Protein AF-A0A2T9KDB3-F1 (afdb_monomer)

InterPro domains:
  IPR010985 Ribbon-helix-helix [SSF47598] (4-45)
  IPR022789 Antitoxin ParD [PF03693] (1-79)
  IPR022789 Antitoxin ParD [PTHR36582] (1-81)
  IPR022789 Antitoxin ParD [T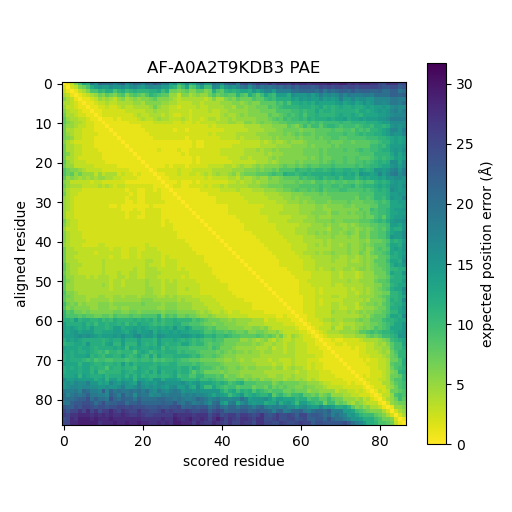IGR02606] (4-72)
  IPR038296 Antitoxin ParD superfamily [G3DSA:6.10.10.120] (10-86)

pLDDT: mean 92.1, std 10.74, range [48.88, 98.62]

Organism: NCBI:txid2172652

Structure (mmCIF, N/CA/C/O backbone):
data_AF-A0A2T9KDB3-F1
#
_entry.id   AF-A0A2T9KDB3-F1
#
loop_
_atom_site.group_PDB
_atom_site.id
_atom_site.type_symbol
_atom_site.label_atom_id
_atom_site.label_alt_id
_atom_site.label_comp_id
_atom_site.label_asym_id
_atom_site.label_entity_id
_atom_site.label_seq_id
_atom_site.pdbx_PDB_ins_code
_atom_site.Cartn_x
_atom_site.Cartn_y
_atom_site.Cartn_z
_atom_site.occupancy
_atom_site.B_iso_or_equiv
_atom_site.auth_seq_id
_atom_site.auth_comp_id
_atom_site.auth_asym_id
_atom_site.auth_atom_id
_atom_site.pdbx_PDB_model_num
ATOM 1 N N . MET A 1 1 ? 5.202 -16.253 18.240 1.00 54.81 1 MET A N 1
ATOM 2 C CA . MET A 1 1 ? 4.372 -15.905 19.416 1.00 54.81 1 MET A CA 1
ATOM 3 C C . MET A 1 1 ? 3.548 -14.681 19.058 1.00 54.81 1 MET A C 1
ATOM 5 O O . MET A 1 1 ? 4.142 -13.683 18.669 1.00 54.81 1 MET A O 1
ATOM 9 N N . SER A 1 2 ? 2.217 -14.752 19.118 1.00 72.94 2 SER A N 1
ATOM 10 C CA . SER A 1 2 ? 1.358 -13.578 18.924 1.00 72.94 2 SER A CA 1
ATOM 11 C C . SER A 1 2 ? 1.552 -12.605 20.089 1.00 72.94 2 SER A C 1
ATOM 13 O O . SER A 1 2 ? 1.408 -13.004 21.244 1.00 72.94 2 SER A O 1
ATOM 15 N N . LYS A 1 3 ? 1.896 -11.345 19.805 1.00 82.56 3 LYS A N 1
ATOM 16 C CA . LYS A 1 3 ? 1.891 -10.280 20.816 1.00 82.56 3 LYS A CA 1
ATOM 17 C C . LYS A 1 3 ? 0.502 -9.642 20.849 1.00 82.56 3 LYS A C 1
ATOM 19 O O . LYS A 1 3 ? -0.013 -9.267 19.800 1.00 82.56 3 LYS A O 1
ATOM 24 N N . ASN A 1 4 ? -0.085 -9.522 22.038 1.00 85.12 4 ASN A N 1
ATOM 25 C CA . ASN A 1 4 ? -1.290 -8.719 22.235 1.00 85.12 4 ASN A CA 1
ATOM 26 C C . ASN A 1 4 ? -0.882 -7.256 22.401 1.00 85.12 4 ASN A C 1
ATOM 28 O O . ASN A 1 4 ? -0.074 -6.935 23.273 1.00 85.12 4 ASN A O 1
ATOM 32 N N . THR A 1 5 ? -1.458 -6.386 21.578 1.00 88.44 5 THR A N 1
ATOM 33 C CA . THR A 1 5 ? -1.163 -4.952 21.562 1.00 88.44 5 THR A CA 1
ATOM 34 C C . THR A 1 5 ? -2.445 -4.188 21.854 1.00 88.44 5 THR A C 1
ATOM 36 O O . THR A 1 5 ? -3.456 -4.411 21.193 1.00 88.44 5 THR A O 1
ATOM 39 N N . SER A 1 6 ? -2.403 -3.297 22.845 1.00 91.50 6 SER A N 1
ATOM 40 C CA . SER A 1 6 ? -3.481 -2.340 23.102 1.00 91.50 6 SER A CA 1
ATOM 41 C C . SER A 1 6 ? -3.220 -1.069 22.301 1.00 91.50 6 SER A C 1
ATOM 43 O O . SER A 1 6 ? -2.092 -0.574 22.296 1.00 91.50 6 SER A O 1
ATOM 45 N N . VAL A 1 7 ? -4.240 -0.557 21.617 1.00 90.50 7 VAL A N 1
ATOM 46 C CA . VAL A 1 7 ? -4.153 0.648 20.785 1.00 90.50 7 VAL A CA 1
ATOM 47 C C . VAL A 1 7 ? -5.330 1.567 21.088 1.00 90.50 7 VAL A C 1
ATOM 49 O O . VAL A 1 7 ? -6.455 1.100 21.255 1.00 90.50 7 VAL A O 1
ATOM 52 N N . SER A 1 8 ? -5.074 2.872 21.151 1.00 94.56 8 SER A N 1
ATOM 53 C CA . SER A 1 8 ? -6.120 3.887 21.294 1.00 94.56 8 SER A CA 1
ATOM 54 C C . SER A 1 8 ? -6.542 4.378 19.917 1.00 94.56 8 SER A C 1
ATOM 56 O O . SER A 1 8 ? -5.696 4.770 19.114 1.00 94.56 8 SER A O 1
ATOM 58 N N . LEU A 1 9 ? -7.846 4.376 19.652 1.00 94.44 9 LEU A N 1
ATOM 59 C CA . LEU A 1 9 ? -8.418 4.824 18.387 1.00 94.44 9 LEU A CA 1
ATOM 60 C C . LEU A 1 9 ? -9.245 6.088 18.605 1.00 94.44 9 LEU A C 1
ATOM 62 O O . LEU A 1 9 ? -9.892 6.256 19.636 1.00 94.44 9 LEU A O 1
ATOM 66 N N . GLY A 1 10 ? -9.211 6.988 17.624 1.00 96.62 10 GLY A N 1
ATOM 67 C CA . GLY A 1 10 ? -10.094 8.150 17.616 1.00 96.62 10 GLY A CA 1
ATOM 68 C C . GLY A 1 10 ? -11.556 7.750 17.360 1.00 96.62 10 GLY A C 1
ATOM 69 O O . GLY A 1 10 ? -11.798 6.681 16.788 1.00 96.62 10 GLY A O 1
ATOM 70 N N . PRO A 1 11 ? -12.528 8.623 17.695 1.00 96.94 11 PRO A N 1
ATOM 71 C CA . PRO A 1 11 ? -13.960 8.328 17.565 1.00 96.94 11 PRO A CA 1
ATOM 72 C C . PRO A 1 11 ? -14.373 7.850 16.167 1.00 96.94 11 PRO A C 1
ATOM 74 O O . PRO A 1 11 ? -15.135 6.901 16.033 1.00 96.94 11 PRO A O 1
ATOM 77 N N . HIS A 1 12 ? -13.787 8.430 15.116 1.00 97.56 12 HIS A N 1
ATOM 78 C CA . HIS A 1 12 ? -14.054 8.034 13.733 1.00 97.56 12 HIS A CA 1
ATOM 79 C C . HIS A 1 12 ? -13.770 6.545 13.461 1.00 97.56 12 HIS A C 1
ATOM 81 O O . HIS A 1 12 ? -14.579 5.846 12.854 1.00 97.56 12 HIS A O 1
ATOM 87 N N . PHE A 1 13 ? -12.618 6.042 13.916 1.00 96.75 13 PHE A N 1
ATOM 88 C CA . PHE A 1 13 ? -12.240 4.647 13.683 1.00 96.75 13 PHE A CA 1
ATOM 89 C C . PHE A 1 13 ? -12.995 3.684 14.594 1.00 96.75 13 PHE A C 1
ATOM 91 O O . PHE A 1 13 ? -13.256 2.555 14.186 1.00 96.75 13 PHE A O 1
ATOM 98 N N . GLN A 1 14 ? -13.378 4.134 15.790 1.00 96.44 14 GLN A N 1
ATOM 99 C CA . GLN A 1 14 ? -14.276 3.395 16.669 1.00 96.44 14 GLN A CA 1
ATOM 100 C C . GLN A 1 14 ? -15.612 3.120 15.956 1.00 96.44 14 GLN A C 1
ATOM 102 O O . GLN A 1 14 ? -15.971 1.959 15.768 1.00 96.44 14 GLN A O 1
ATOM 107 N N . GLU A 1 15 ? -16.285 4.168 15.471 1.00 97.69 15 GLU A N 1
ATOM 108 C CA . GLU A 1 15 ? -17.565 4.059 14.754 1.00 97.69 15 GLU A CA 1
ATOM 109 C C . GLU A 1 15 ? -17.445 3.197 13.492 1.00 97.69 15 GLU A C 1
ATOM 111 O O . GLU A 1 15 ? -18.293 2.343 13.221 1.00 97.69 15 GLU A O 1
ATOM 116 N N . PHE A 1 16 ? -16.362 3.373 12.729 1.00 97.94 16 PHE A N 1
ATOM 117 C CA . PHE A 1 16 ? -16.095 2.557 11.550 1.00 97.94 16 PHE A CA 1
ATOM 118 C C . PHE A 1 16 ? -15.987 1.066 11.898 1.00 97.94 16 PHE A C 1
ATOM 120 O O . PHE A 1 16 ? -16.645 0.242 11.260 1.00 97.94 16 PHE A O 1
ATOM 127 N N . ILE A 1 17 ? -15.181 0.710 12.904 1.00 97.44 17 ILE A N 1
ATOM 128 C CA . ILE A 1 17 ? -14.978 -0.682 13.322 1.00 97.44 17 ILE A CA 1
ATOM 129 C C . ILE A 1 17 ? -16.284 -1.286 13.842 1.00 97.44 17 ILE A C 1
ATOM 131 O O . ILE A 1 17 ? -16.630 -2.405 13.459 1.00 97.44 17 ILE A O 1
ATOM 135 N N . GLU A 1 18 ? -17.027 -0.551 14.668 1.00 97.06 18 GLU A N 1
ATOM 136 C CA . GLU A 1 18 ? -18.322 -0.993 15.188 1.00 97.06 18 GLU A CA 1
ATOM 137 C C . GLU A 1 18 ? -19.309 -1.267 14.050 1.00 97.06 18 GLU A C 1
ATOM 139 O O . GLU A 1 18 ? -19.936 -2.326 14.027 1.00 97.06 18 GLU A O 1
ATOM 144 N N . ALA A 1 19 ? -19.374 -0.391 13.043 1.00 98.00 19 ALA A N 1
ATOM 145 C CA . ALA A 1 19 ? -20.205 -0.604 11.863 1.00 98.00 19 ALA A CA 1
ATOM 146 C C . ALA A 1 19 ? -19.768 -1.834 11.047 1.00 98.00 19 ALA A C 1
ATOM 148 O O . ALA A 1 19 ? -20.618 -2.597 10.585 1.00 98.00 19 ALA A O 1
ATOM 149 N N . GLN A 1 20 ? -18.460 -2.060 10.875 1.00 98.06 20 GLN A N 1
ATOM 150 C CA . GLN A 1 20 ? -17.936 -3.238 10.173 1.00 98.06 20 GLN A CA 1
ATOM 151 C C . GLN A 1 20 ? -18.339 -4.551 10.862 1.00 98.06 20 GLN A C 1
ATOM 153 O O . GLN A 1 20 ? -18.735 -5.507 10.189 1.00 98.06 20 GLN A O 1
ATOM 158 N N . VAL A 1 21 ? -18.258 -4.589 12.193 1.00 97.81 21 VAL A N 1
ATOM 159 C CA . VAL A 1 21 ? -18.624 -5.763 12.996 1.00 97.81 21 VAL A CA 1
ATOM 160 C C . VAL A 1 21 ? -20.142 -5.946 13.038 1.00 97.81 21 VAL A C 1
ATOM 162 O O . VAL A 1 21 ? -20.626 -7.050 12.804 1.00 97.81 21 VAL A O 1
ATOM 165 N N . ALA A 1 22 ? -20.913 -4.875 13.252 1.00 97.56 22 ALA A N 1
ATOM 166 C CA . ALA A 1 22 ? -22.378 -4.927 13.296 1.00 97.56 22 ALA A CA 1
ATOM 167 C C . ALA A 1 22 ? -22.998 -5.407 11.973 1.00 97.56 22 ALA A C 1
ATOM 169 O O . ALA A 1 22 ? -24.028 -6.076 11.972 1.00 97.56 22 ALA A O 1
ATOM 170 N N . GLN A 1 23 ? -22.352 -5.112 10.843 1.00 97.38 23 GLN A N 1
ATOM 171 C CA . GLN A 1 23 ? -22.755 -5.602 9.521 1.00 97.38 23 GLN A CA 1
ATOM 172 C C . GLN A 1 23 ? -22.367 -7.068 9.266 1.00 97.38 23 GLN A C 1
ATOM 174 O O . GLN A 1 23 ? -22.645 -7.594 8.192 1.00 97.38 23 GLN A O 1
ATOM 179 N N . GLY A 1 24 ? -21.692 -7.726 10.213 1.00 95.75 24 GLY A N 1
ATOM 180 C CA . GLY A 1 24 ? -21.260 -9.118 10.094 1.00 95.75 24 GLY A CA 1
ATOM 181 C C . GLY A 1 24 ? -20.089 -9.339 9.135 1.00 95.75 24 GLY A C 1
ATOM 182 O O . GLY A 1 24 ? -19.764 -10.485 8.837 1.00 95.75 24 GLY A O 1
ATOM 183 N N . ARG A 1 25 ? -19.431 -8.272 8.653 1.00 94.25 25 ARG A N 1
ATOM 18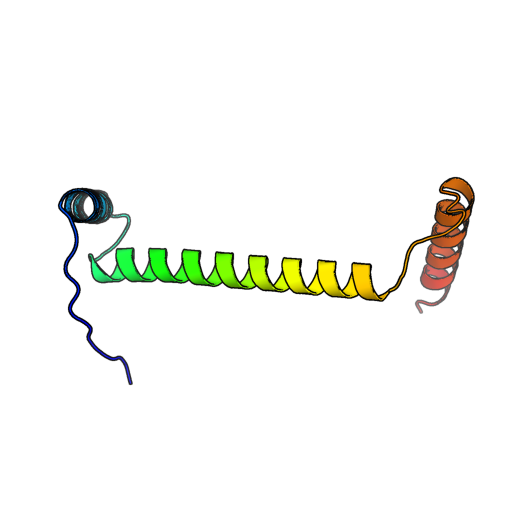4 C CA . ARG A 1 25 ? -18.261 -8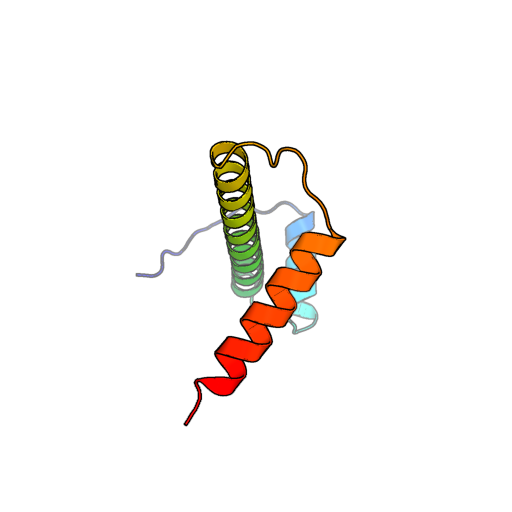.398 7.763 1.00 94.25 25 ARG A CA 1
ATOM 185 C C . ARG A 1 25 ? -17.036 -8.954 8.487 1.00 94.25 25 ARG A C 1
ATOM 187 O O . ARG A 1 25 ? -16.197 -9.592 7.860 1.00 94.25 25 ARG A O 1
ATOM 194 N N . TYR A 1 26 ? -16.943 -8.721 9.795 1.00 97.62 26 TYR A N 1
ATOM 195 C CA . TYR A 1 26 ? -15.844 -9.172 10.644 1.00 97.62 26 TYR A CA 1
ATOM 196 C C . TYR A 1 26 ? -16.371 -9.633 12.005 1.00 97.62 26 TYR A C 1
ATOM 198 O O . TYR A 1 26 ? -17.362 -9.102 12.498 1.00 97.62 26 TYR A O 1
ATOM 206 N N . GLY A 1 27 ? -15.691 -10.603 12.625 1.00 96.25 27 GLY A N 1
ATOM 207 C CA . GLY A 1 27 ? -16.093 -11.169 13.918 1.00 96.25 27 GLY A CA 1
ATOM 208 C C . GLY A 1 27 ? -15.666 -10.342 15.134 1.00 96.25 27 GLY A C 1
ATOM 209 O O . GLY A 1 27 ? -16.204 -10.526 16.223 1.00 96.25 27 GLY A O 1
ATOM 210 N N . SER A 1 28 ? -14.697 -9.437 14.976 1.00 96.44 28 SER A N 1
ATOM 211 C CA . SER A 1 28 ? -14.176 -8.612 16.066 1.00 96.44 28 SER A CA 1
ATOM 212 C C . SER A 1 28 ? -13.462 -7.360 15.557 1.00 96.44 28 SER A C 1
ATOM 214 O O . SER A 1 28 ? -13.028 -7.297 14.406 1.00 96.44 28 SER A O 1
ATOM 216 N N . ALA A 1 29 ? -13.244 -6.388 16.448 1.00 95.00 29 ALA A N 1
ATOM 217 C CA . ALA A 1 29 ? -12.404 -5.223 16.164 1.00 95.00 29 ALA A CA 1
ATOM 218 C C . ALA A 1 29 ? -10.984 -5.620 15.724 1.00 95.00 29 ALA A C 1
ATOM 220 O O . ALA A 1 29 ? -10.433 -5.058 14.779 1.00 95.00 29 ALA A O 1
ATOM 221 N N . SER A 1 30 ? -10.415 -6.646 16.363 1.00 95.25 30 SER A N 1
ATOM 222 C CA . SER A 1 30 ? -9.095 -7.177 16.019 1.00 95.25 30 SER A CA 1
ATOM 223 C C . SER A 1 30 ? -9.039 -7.743 14.598 1.00 95.25 30 SER A C 1
ATOM 225 O O . SER A 1 30 ? -7.992 -7.657 13.959 1.00 95.25 30 SER A O 1
ATOM 227 N N . ASP A 1 31 ? -10.138 -8.305 14.082 1.00 95.81 31 ASP A N 1
ATOM 228 C CA . ASP A 1 31 ? -10.208 -8.770 12.692 1.00 95.81 31 ASP A CA 1
ATOM 229 C C . ASP A 1 31 ? -10.196 -7.606 11.705 1.00 95.81 31 ASP A C 1
ATOM 231 O O . ASP A 1 31 ? -9.458 -7.659 10.721 1.00 95.81 31 ASP A O 1
ATOM 235 N N . VAL A 1 32 ? -10.941 -6.534 11.999 1.00 97.12 32 VAL A N 1
ATOM 236 C CA . VAL A 1 32 ? -10.955 -5.315 11.175 1.00 97.12 32 VAL A CA 1
ATOM 237 C C . VAL A 1 32 ? -9.561 -4.689 11.123 1.00 97.12 32 VAL A C 1
ATOM 239 O O . VAL A 1 32 ? -9.056 -4.387 10.044 1.00 97.12 32 VAL A O 1
ATOM 242 N N . ILE A 1 33 ? -8.901 -4.554 12.278 1.00 95.69 33 ILE A N 1
ATOM 243 C CA . ILE A 1 33 ? -7.546 -3.993 12.364 1.00 95.69 33 ILE A CA 1
ATOM 244 C C . ILE A 1 33 ? -6.556 -4.852 11.571 1.00 95.69 33 ILE A C 1
ATOM 246 O O . ILE A 1 33 ? -5.770 -4.319 10.791 1.00 95.69 33 ILE A O 1
ATOM 250 N N . ARG A 1 34 ? -6.607 -6.185 11.710 1.00 95.50 34 ARG A N 1
ATOM 251 C CA . ARG A 1 34 ? -5.746 -7.093 10.932 1.00 95.50 34 ARG A CA 1
ATOM 252 C C . ARG A 1 34 ? -5.990 -6.987 9.430 1.00 95.50 34 ARG A C 1
ATOM 254 O O . ARG A 1 34 ? -5.030 -7.039 8.668 1.00 95.50 34 ARG A O 1
ATOM 261 N N . ALA A 1 35 ? -7.244 -6.855 9.002 1.00 97.38 35 ALA A N 1
ATOM 262 C CA . ALA A 1 35 ? -7.569 -6.661 7.594 1.00 97.38 35 ALA A CA 1
ATOM 263 C C . ALA A 1 35 ? -6.985 -5.344 7.065 1.00 97.38 35 ALA A C 1
ATOM 265 O O . ALA A 1 35 ? -6.337 -5.350 6.021 1.00 97.38 35 ALA A O 1
ATOM 266 N N . GLY A 1 36 ? -7.121 -4.252 7.825 1.00 96.88 36 GLY A N 1
ATOM 267 C CA . GLY A 1 36 ? -6.508 -2.966 7.490 1.00 96.88 36 GLY A CA 1
ATOM 268 C C . GLY A 1 36 ? -4.981 -3.040 7.396 1.00 96.88 36 GLY A C 1
ATOM 269 O O . GLY A 1 36 ? -4.404 -2.564 6.424 1.00 96.88 36 GLY A O 1
ATOM 270 N N . LEU A 1 37 ? -4.325 -3.705 8.353 1.00 96.81 37 LEU A N 1
ATOM 271 C CA . LEU A 1 37 ? -2.870 -3.897 8.329 1.00 96.81 37 LEU A CA 1
ATOM 272 C C . LEU A 1 37 ? -2.405 -4.729 7.130 1.00 96.81 37 LEU A C 1
ATOM 274 O O . LEU A 1 37 ? -1.387 -4.400 6.535 1.00 96.81 37 LEU A O 1
ATOM 278 N N . ARG A 1 38 ? -3.158 -5.764 6.739 1.00 97.69 38 ARG A N 1
ATOM 279 C CA . ARG A 1 38 ? -2.840 -6.562 5.547 1.00 97.69 38 ARG A CA 1
ATOM 280 C C . ARG A 1 38 ? -2.939 -5.734 4.267 1.00 97.69 38 ARG A C 1
ATOM 282 O O . ARG A 1 38 ? -2.083 -5.852 3.401 1.00 97.69 38 ARG A O 1
ATOM 289 N N . MET A 1 39 ? -3.967 -4.893 4.150 1.00 98.00 39 MET A N 1
ATOM 290 C CA . MET A 1 39 ? -4.102 -3.990 3.003 1.00 98.00 39 MET A CA 1
ATOM 291 C C . MET A 1 39 ? -2.956 -2.976 2.942 1.00 98.00 39 MET A C 1
ATOM 293 O O . MET A 1 39 ? -2.452 -2.694 1.858 1.00 98.00 39 MET A O 1
ATOM 297 N N . LEU A 1 40 ? -2.534 -2.449 4.096 1.00 98.25 40 LEU A N 1
ATOM 298 C CA . LEU A 1 40 ? -1.384 -1.552 4.179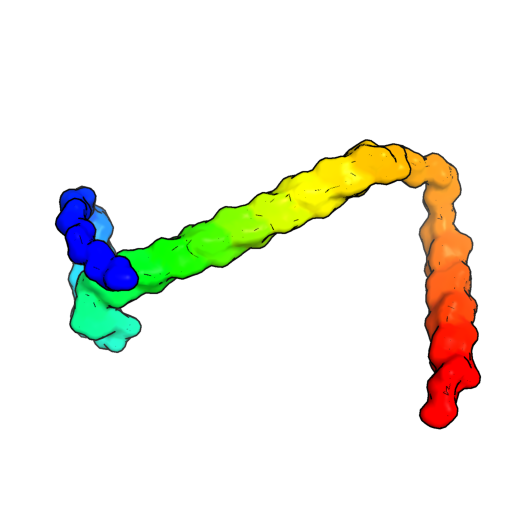 1.00 98.25 40 LEU A CA 1
ATOM 299 C C . LEU A 1 40 ? -0.093 -2.263 3.753 1.00 98.25 40 LEU A C 1
ATOM 301 O O . LEU A 1 40 ? 0.629 -1.744 2.914 1.00 98.25 40 LEU A O 1
ATOM 305 N N . GLU A 1 41 ? 0.165 -3.465 4.270 1.00 98.25 41 GLU A N 1
ATOM 306 C CA . GLU A 1 41 ? 1.333 -4.277 3.898 1.00 98.25 41 GLU A CA 1
ATOM 307 C C . GLU A 1 41 ? 1.380 -4.567 2.391 1.00 98.25 41 GLU A C 1
ATOM 309 O O . GLU A 1 41 ? 2.423 -4.403 1.757 1.00 98.25 41 GLU A O 1
ATOM 314 N N . GLU A 1 42 ? 0.249 -4.952 1.794 1.00 98.38 42 GLU A N 1
ATOM 315 C CA . GLU A 1 42 ? 0.153 -5.183 0.351 1.00 98.38 42 GLU A CA 1
ATOM 316 C C . GLU A 1 42 ? 0.438 -3.905 -0.450 1.00 98.38 42 GLU A C 1
ATOM 318 O O . GLU A 1 42 ? 1.132 -3.953 -1.468 1.00 98.38 42 GLU A O 1
ATOM 323 N N . HIS A 1 43 ? -0.089 -2.764 0.001 1.00 98.38 43 HIS A N 1
ATOM 324 C CA . HIS A 1 43 ? 0.146 -1.480 -0.647 1.00 98.38 43 HIS A CA 1
ATOM 325 C C . HIS A 1 43 ? 1.624 -1.084 -0.599 1.00 98.38 43 HIS A C 1
ATOM 327 O O . HIS A 1 43 ? 2.198 -0.809 -1.650 1.00 98.38 43 HIS A O 1
ATOM 333 N N . GLU A 1 44 ? 2.244 -1.123 0.582 1.00 98.50 44 GLU A N 1
ATOM 334 C CA . GLU A 1 44 ? 3.663 -0.792 0.761 1.00 98.50 44 GLU A CA 1
ATOM 335 C C . GLU A 1 44 ? 4.558 -1.728 -0.062 1.00 98.50 44 GLU A C 1
ATOM 337 O O . GLU A 1 44 ? 5.439 -1.268 -0.783 1.00 98.50 44 GLU A O 1
ATOM 342 N N . THR A 1 45 ? 4.262 -3.033 -0.075 1.00 98.38 45 THR A N 1
ATOM 343 C CA . THR A 1 45 ? 5.016 -4.017 -0.872 1.00 98.38 45 THR A CA 1
ATOM 344 C C . THR A 1 45 ? 4.984 -3.690 -2.367 1.00 98.38 45 THR A C 1
ATOM 346 O O . THR A 1 45 ? 6.013 -3.724 -3.042 1.00 98.38 45 THR A O 1
ATOM 349 N N . LYS A 1 46 ? 3.803 -3.361 -2.909 1.00 98.25 46 LYS A N 1
ATOM 350 C CA . LYS A 1 46 ? 3.662 -2.980 -4.325 1.00 98.25 46 LYS A CA 1
ATOM 351 C C . LYS A 1 46 ? 4.376 -1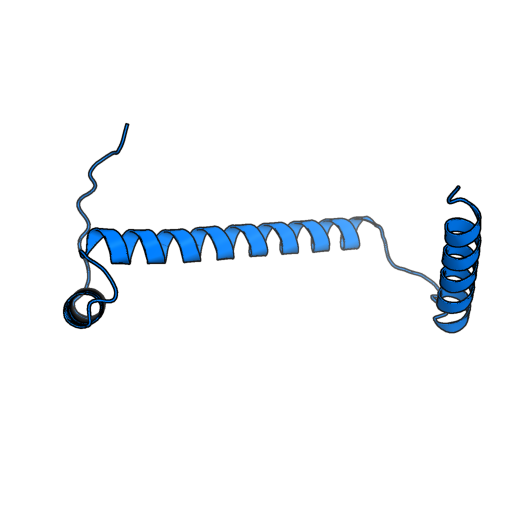.672 -4.628 1.00 98.25 46 LYS A C 1
ATOM 353 O O . LYS A 1 46 ? 4.948 -1.519 -5.705 1.00 98.25 46 LYS A O 1
ATOM 358 N N . LEU A 1 47 ? 4.314 -0.731 -3.696 1.00 98.62 47 LEU A N 1
ATOM 359 C CA . LEU A 1 47 ? 4.897 0.584 -3.861 1.00 98.62 47 LEU A CA 1
ATOM 360 C C . LEU A 1 47 ? 6.430 0.502 -3.861 1.00 98.62 47 LEU A C 1
ATOM 362 O O . LEU A 1 47 ? 7.0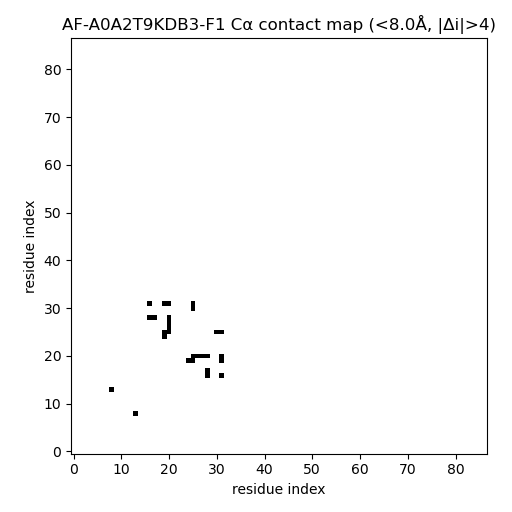71 1.098 -4.726 1.00 98.62 47 LEU A O 1
ATOM 366 N N . ASP A 1 48 ? 7.015 -0.306 -2.982 1.00 98.56 48 ASP A N 1
ATOM 367 C CA . ASP A 1 48 ? 8.454 -0.567 -2.978 1.00 98.56 48 ASP A CA 1
ATOM 368 C C . ASP A 1 48 ? 8.907 -1.332 -4.226 1.00 98.56 48 ASP A C 1
ATOM 370 O O . ASP A 1 48 ? 9.924 -0.982 -4.824 1.00 98.56 48 ASP A O 1
ATOM 374 N N . ALA A 1 49 ? 8.127 -2.314 -4.693 1.00 98.50 49 ALA A N 1
ATOM 375 C CA . ALA A 1 49 ? 8.408 -2.993 -5.957 1.00 98.50 49 ALA A CA 1
ATOM 376 C C . ALA A 1 49 ? 8.418 -2.016 -7.147 1.00 98.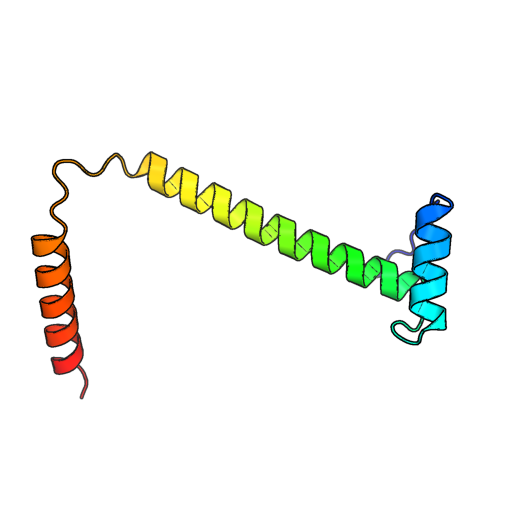50 49 ALA A C 1
ATOM 378 O O . ALA A 1 49 ? 9.316 -2.077 -7.985 1.00 98.50 49 ALA A O 1
ATOM 379 N N . LEU A 1 50 ? 7.464 -1.080 -7.195 1.00 98.56 50 LEU A N 1
ATOM 380 C CA . LEU A 1 50 ? 7.405 -0.050 -8.232 1.00 98.56 50 LEU A CA 1
ATOM 381 C C . LEU A 1 50 ? 8.609 0.897 -8.167 1.00 98.56 50 LEU A C 1
ATOM 383 O O . LEU A 1 50 ? 9.212 1.182 -9.197 1.00 98.56 50 LEU A O 1
ATOM 387 N N . ARG A 1 51 ? 8.983 1.364 -6.969 1.00 98.56 51 ARG A N 1
ATOM 388 C CA . ARG A 1 51 ? 10.171 2.213 -6.778 1.00 98.56 51 ARG A CA 1
ATOM 389 C C . ARG A 1 51 ? 11.439 1.517 -7.263 1.00 98.56 51 ARG A C 1
ATOM 391 O O . ARG A 1 51 ? 12.244 2.143 -7.942 1.00 98.56 51 ARG A O 1
ATOM 398 N N . ASN A 1 52 ? 11.592 0.232 -6.95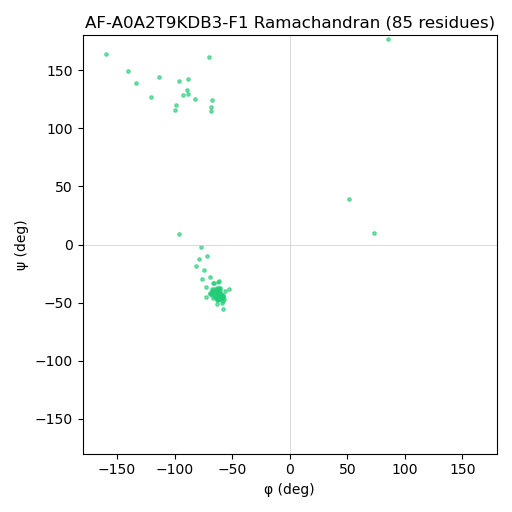0 1.00 98.50 52 ASN A N 1
ATOM 399 C CA . ASN A 1 52 ? 12.745 -0.548 -7.390 1.00 98.50 52 ASN A CA 1
ATOM 400 C C . ASN A 1 52 ? 12.771 -0.713 -8.914 1.00 98.50 52 ASN A C 1
ATOM 402 O O . ASN A 1 52 ? 13.821 -0.512 -9.513 1.00 98.50 52 ASN A O 1
ATOM 406 N N . ALA A 1 53 ? 11.628 -1.004 -9.543 1.00 98.44 53 ALA A N 1
ATOM 407 C CA . ALA A 1 53 ? 11.537 -1.119 -10.999 1.00 98.44 53 ALA A CA 1
ATOM 408 C C . ALA A 1 53 ? 11.857 0.207 -11.714 1.00 98.44 53 ALA A C 1
ATOM 410 O O . ALA A 1 53 ? 12.510 0.212 -12.754 1.00 98.44 53 ALA A O 1
ATOM 411 N N . LEU A 1 54 ? 11.434 1.342 -11.144 1.00 98.19 54 LEU A N 1
ATOM 412 C CA . LEU A 1 54 ? 11.790 2.665 -11.662 1.00 98.19 54 LEU A CA 1
ATOM 413 C C . LEU A 1 54 ? 13.289 2.940 -11.520 1.00 98.19 54 LEU A C 1
ATOM 415 O O . LEU A 1 54 ? 13.915 3.352 -12.490 1.00 98.19 54 LEU A O 1
ATOM 419 N N . ALA A 1 55 ? 13.873 2.660 -10.353 1.00 98.25 55 ALA A N 1
ATOM 420 C CA . ALA A 1 55 ? 15.306 2.835 -10.127 1.00 98.25 55 ALA A CA 1
ATOM 421 C C . ALA A 1 55 ? 16.156 1.946 -11.055 1.00 98.25 55 ALA A C 1
ATOM 423 O O . ALA A 1 55 ? 17.197 2.381 -11.540 1.00 98.25 55 ALA A O 1
ATOM 424 N N . GLU A 1 56 ? 15.709 0.716 -11.327 1.00 98.19 56 GLU A N 1
ATOM 425 C CA . GLU A 1 56 ? 16.333 -0.177 -12.309 1.00 98.19 56 GLU A CA 1
ATOM 426 C C . GLU A 1 56 ? 16.273 0.418 -13.722 1.00 98.19 56 GLU A C 1
ATOM 428 O O . GLU A 1 56 ? 17.296 0.472 -14.404 1.00 98.19 56 GLU A O 1
ATOM 433 N N . GLY A 1 57 ? 15.108 0.927 -14.136 1.00 96.62 57 GLY A N 1
ATOM 434 C CA . GLY A 1 57 ? 14.948 1.599 -15.426 1.00 96.62 57 GLY A CA 1
ATOM 435 C C . GLY A 1 57 ? 15.836 2.839 -15.554 1.00 96.62 57 GLY A C 1
ATOM 436 O O . GLY A 1 57 ? 16.555 2.977 -16.538 1.00 96.62 57 GLY A O 1
ATOM 437 N N . GLU A 1 58 ? 15.871 3.702 -14.538 1.00 96.94 58 GLU A N 1
ATOM 438 C CA . GLU A 1 58 ? 16.749 4.881 -14.502 1.00 96.94 58 GLU A CA 1
ATOM 439 C C . GLU A 1 58 ? 18.238 4.499 -14.582 1.00 96.94 58 GLU A C 1
ATOM 441 O O . GLU A 1 58 ? 19.017 5.163 -15.267 1.00 96.94 58 GLU A O 1
ATOM 446 N N . ALA A 1 59 ? 18.638 3.409 -13.920 1.00 97.62 59 ALA A N 1
ATOM 447 C CA . ALA A 1 59 ? 20.009 2.904 -13.952 1.00 97.62 59 ALA A CA 1
ATOM 448 C C . ALA A 1 59 ? 20.378 2.206 -15.274 1.00 97.62 59 ALA A C 1
ATOM 450 O O . ALA A 1 59 ? 21.565 2.112 -15.591 1.00 97.62 59 ALA A O 1
ATOM 451 N N . SER A 1 60 ? 19.393 1.733 -16.047 1.00 96.69 60 SER A N 1
ATOM 452 C CA . SER A 1 60 ? 19.608 1.082 -17.350 1.00 96.69 60 SER A CA 1
ATOM 453 C C . SER A 1 60 ? 20.033 2.047 -18.463 1.00 96.69 60 SER A C 1
ATOM 455 O O . SER A 1 60 ? 20.490 1.608 -19.518 1.00 96.69 60 SER A O 1
ATOM 457 N N . GLY A 1 61 ? 19.959 3.355 -18.201 1.00 94.56 61 GLY A N 1
ATOM 458 C CA . GLY A 1 61 ? 20.202 4.401 -19.187 1.00 94.56 61 GLY A CA 1
ATOM 459 C C . GLY A 1 61 ? 18.953 4.726 -20.004 1.00 94.56 61 GLY A C 1
ATOM 460 O O . GLY A 1 61 ? 17.887 4.139 -19.827 1.00 94.56 61 GLY A O 1
ATOM 461 N N . PHE A 1 62 ? 19.072 5.716 -20.886 1.00 93.62 62 PHE A N 1
ATOM 462 C CA . PHE A 1 62 ? 17.978 6.104 -21.770 1.00 93.62 62 PHE A CA 1
ATOM 463 C C . PHE A 1 62 ? 18.020 5.286 -23.057 1.00 93.62 62 PHE A C 1
ATOM 465 O O . PHE A 1 62 ? 19.093 5.027 -23.598 1.00 93.62 62 PHE A O 1
ATOM 472 N N . ALA A 1 63 ? 16.844 4.925 -23.567 1.00 91.31 63 ALA A N 1
ATOM 473 C CA . ALA A 1 63 ? 16.732 4.447 -24.934 1.00 91.31 63 ALA A CA 1
ATOM 474 C C . ALA A 1 63 ? 17.020 5.618 -25.884 1.00 91.31 63 ALA A C 1
ATOM 476 O O . ALA A 1 63 ? 16.319 6.633 -25.861 1.00 91.31 63 ALA A O 1
ATOM 477 N N . GLU A 1 64 ? 18.065 5.477 -26.690 1.00 92.19 64 GLU A N 1
ATOM 478 C CA . GLU A 1 64 ? 18.387 6.395 -27.779 1.00 92.19 64 GLU A CA 1
ATOM 479 C C . GLU A 1 64 ? 17.810 5.829 -29.082 1.00 92.19 64 GLU A C 1
ATOM 481 O O . GLU A 1 64 ? 17.828 4.617 -29.285 1.00 92.19 64 GLU A O 1
ATOM 486 N N . ASP A 1 65 ? 17.263 6.702 -29.934 1.00 92.56 65 ASP A N 1
ATOM 487 C CA . ASP A 1 65 ? 16.783 6.367 -31.286 1.00 92.56 65 ASP A CA 1
ATOM 488 C C . ASP A 1 65 ? 15.807 5.172 -31.371 1.00 92.56 65 ASP A C 1
ATOM 490 O O . ASP A 1 65 ? 15.855 4.372 -32.301 1.00 92.56 65 ASP A O 1
ATOM 494 N N . PHE A 1 66 ? 14.895 5.051 -30.400 1.00 92.38 66 PHE A N 1
ATOM 495 C CA . PHE A 1 66 ? 13.936 3.944 -30.350 1.00 92.38 66 PHE A CA 1
ATOM 496 C C . PHE A 1 66 ? 12.895 4.007 -31.486 1.00 92.38 66 PHE A C 1
ATOM 498 O O . PHE A 1 66 ? 12.044 4.902 -31.506 1.00 92.38 66 PHE A O 1
ATOM 505 N N . ASP A 1 67 ? 12.936 3.019 -32.384 1.00 95.56 67 ASP A N 1
ATOM 506 C CA . ASP A 1 67 ? 11.970 2.801 -33.465 1.00 95.56 67 ASP A CA 1
ATOM 507 C C . ASP A 1 67 ? 10.951 1.717 -33.063 1.00 95.56 67 ASP A C 1
ATOM 509 O O . ASP A 1 67 ? 11.298 0.574 -32.749 1.00 95.56 67 ASP A O 1
ATOM 513 N N . PHE A 1 68 ? 9.668 2.087 -33.038 1.00 93.69 68 PHE A N 1
ATOM 514 C CA . PHE A 1 68 ? 8.595 1.185 -32.619 1.00 93.69 68 PHE A CA 1
ATOM 515 C C . PHE A 1 68 ? 8.303 0.105 -33.666 1.00 93.69 68 PHE A C 1
ATOM 517 O O . PHE A 1 68 ? 7.961 -1.020 -33.296 1.00 93.69 68 PHE A O 1
ATOM 524 N N . GLU A 1 69 ? 8.392 0.430 -34.954 1.00 95.50 69 GLU A N 1
ATOM 525 C CA . GLU A 1 69 ? 8.144 -0.507 -36.042 1.00 95.50 69 GLU A CA 1
ATOM 526 C C . GLU A 1 69 ? 9.220 -1.598 -36.093 1.00 95.50 69 GLU A C 1
ATOM 528 O O . GLU A 1 69 ? 8.876 -2.778 -36.221 1.00 95.50 69 GLU A O 1
ATOM 533 N N . GLU A 1 70 ? 10.495 -1.226 -35.934 1.00 94.38 70 GLU A N 1
ATOM 534 C CA . GLU A 1 70 ? 11.614 -2.175 -35.856 1.00 94.38 70 GLU A CA 1
ATOM 535 C C . GLU A 1 70 ? 11.479 -3.090 -34.633 1.00 94.38 70 GLU A C 1
ATOM 537 O O . GLU A 1 70 ? 11.529 -4.315 -34.769 1.00 94.38 70 GLU A O 1
ATOM 542 N N . PHE A 1 71 ? 11.186 -2.517 -33.461 1.00 93.88 71 PHE A N 1
ATOM 543 C CA . PHE A 1 71 ? 10.990 -3.281 -32.229 1.00 93.88 71 PHE A CA 1
ATOM 544 C C . PHE A 1 71 ? 9.862 -4.319 -32.347 1.00 93.88 71 PHE A C 1
ATOM 546 O O . PHE A 1 71 ? 10.006 -5.469 -31.930 1.00 93.88 71 PHE A O 1
ATOM 553 N N . ILE A 1 72 ? 8.715 -3.946 -32.924 1.00 94.88 72 ILE A N 1
ATOM 554 C CA . ILE A 1 72 ? 7.588 -4.876 -33.088 1.00 94.88 72 ILE A CA 1
ATOM 555 C C . ILE A 1 72 ? 7.919 -5.988 -34.090 1.00 94.88 72 ILE A C 1
ATOM 557 O O . ILE A 1 72 ? 7.522 -7.137 -33.869 1.00 94.88 72 ILE A O 1
ATOM 561 N N . ALA A 1 73 ? 8.639 -5.675 -35.171 1.00 94.81 73 ALA A N 1
ATOM 562 C CA . ALA A 1 73 ? 9.091 -6.679 -36.128 1.00 94.81 73 ALA A CA 1
ATOM 563 C C . ALA A 1 73 ? 10.031 -7.700 -35.464 1.00 94.81 73 ALA A C 1
ATOM 565 O O . ALA A 1 73 ? 9.781 -8.903 -35.563 1.00 94.81 73 ALA A O 1
ATOM 566 N N . GLU A 1 74 ? 11.027 -7.229 -34.707 1.00 93.38 74 GLU A N 1
ATOM 567 C CA . GLU A 1 74 ? 11.954 -8.079 -33.949 1.00 93.38 74 GLU A CA 1
ATOM 568 C C . GLU A 1 74 ? 11.209 -8.989 -32.960 1.00 93.38 74 GLU A C 1
ATOM 570 O O . GLU A 1 74 ? 11.390 -10.210 -32.958 1.00 93.38 74 GLU A O 1
ATOM 575 N N . MET A 1 75 ? 10.288 -8.427 -32.171 1.00 93.50 75 MET A N 1
ATOM 576 C CA . MET A 1 75 ? 9.498 -9.191 -31.201 1.00 93.50 75 MET A CA 1
ATOM 577 C C . MET A 1 75 ? 8.638 -10.280 -31.864 1.00 93.50 75 MET A C 1
ATOM 579 O O . MET A 1 75 ? 8.480 -11.368 -31.301 1.00 93.50 75 MET A O 1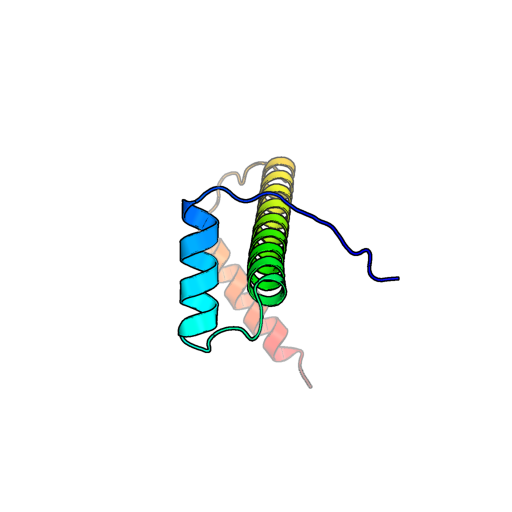
ATOM 583 N N . HIS A 1 76 ? 8.063 -10.030 -33.046 1.00 92.06 76 HIS A N 1
ATOM 584 C CA . HIS A 1 76 ? 7.303 -11.045 -33.785 1.00 92.06 76 HIS A CA 1
ATOM 585 C C . HIS A 1 76 ? 8.192 -12.187 -34.292 1.00 92.06 76 HIS A C 1
ATOM 587 O O . HIS A 1 76 ? 7.796 -13.355 -34.189 1.00 92.06 76 HIS A O 1
ATOM 593 N N . ASP A 1 77 ? 9.392 -11.871 -34.774 1.00 91.88 77 ASP A N 1
ATOM 594 C CA . ASP A 1 77 ? 10.366 -12.864 -35.229 1.00 91.88 77 ASP A CA 1
ATOM 595 C C . ASP A 1 77 ? 10.879 -13.727 -34.058 1.00 91.88 77 ASP A C 1
ATOM 597 O O . ASP A 1 77 ? 10.954 -14.960 -34.159 1.00 91.88 77 ASP A O 1
ATOM 601 N N . GLU A 1 78 ? 11.126 -13.124 -32.889 1.00 89.19 78 GLU A N 1
ATOM 602 C CA . GLU A 1 78 ? 11.465 -13.858 -31.664 1.00 89.19 78 GLU A CA 1
ATOM 603 C C . GLU A 1 78 ? 10.346 -14.815 -31.220 1.00 89.19 78 GLU A C 1
ATOM 605 O O . GLU A 1 78 ? 10.607 -15.961 -30.835 1.00 89.19 78 GLU A O 1
ATOM 610 N N . GLN A 1 79 ? 9.082 -14.390 -31.283 1.00 84.25 79 GLN A N 1
ATOM 611 C CA . GLN A 1 79 ? 7.945 -15.250 -30.932 1.00 84.25 79 GLN A CA 1
ATOM 612 C C . GLN A 1 79 ? 7.788 -16.415 -31.919 1.00 84.25 79 GLN A C 1
ATOM 614 O O . GLN A 1 79 ? 7.534 -17.549 -31.497 1.00 84.25 79 GLN A O 1
ATOM 619 N N . ALA A 1 80 ? 7.988 -16.167 -33.217 1.00 82.62 80 ALA A N 1
ATOM 620 C CA . ALA A 1 80 ? 7.948 -17.201 -34.247 1.00 82.62 80 ALA A CA 1
ATOM 621 C C . ALA A 1 80 ? 9.051 -18.255 -34.037 1.00 82.62 80 ALA A C 1
ATOM 623 O O . ALA A 1 80 ? 8.785 -19.460 -34.117 1.00 82.62 80 ALA A O 1
ATOM 624 N N . SER A 1 81 ? 10.266 -17.826 -33.678 1.00 79.81 81 SER A N 1
ATOM 625 C CA . SER A 1 81 ? 11.377 -18.741 -33.391 1.00 79.81 81 SER A CA 1
ATOM 626 C C . SER A 1 81 ? 11.157 -19.555 -32.105 1.00 79.81 81 SER A C 1
ATOM 628 O O . SER A 1 81 ? 11.344 -20.775 -32.118 1.00 79.81 81 SER A O 1
ATOM 630 N N . ARG A 1 82 ? 10.647 -18.945 -31.022 1.00 77.81 82 ARG A N 1
ATOM 631 C CA . ARG A 1 82 ? 10.305 -19.655 -29.769 1.00 77.81 82 ARG A CA 1
ATOM 632 C C . ARG A 1 82 ? 9.153 -20.645 -29.944 1.00 77.81 82 ARG A C 1
ATOM 634 O O . ARG A 1 82 ? 9.162 -21.696 -29.303 1.00 77.81 82 ARG A O 1
ATOM 641 N N . GLY A 1 83 ? 8.194 -20.352 -30.823 1.00 66.62 83 GLY A N 1
ATOM 642 C CA . GLY A 1 83 ? 7.112 -21.271 -31.189 1.00 66.62 83 GLY A CA 1
ATOM 643 C C . GLY A 1 83 ? 7.596 -22.516 -31.940 1.00 66.62 83 GLY A C 1
ATOM 644 O O . GLY A 1 83 ? 7.053 -23.598 -31.737 1.00 66.62 83 GLY A O 1
ATOM 645 N N . SER A 1 84 ? 8.654 -22.388 -32.748 1.00 60.06 84 SER A N 1
ATOM 646 C CA . SER A 1 84 ? 9.252 -23.506 -33.498 1.00 60.06 84 SER A CA 1
ATOM 647 C C . SER A 1 84 ? 10.170 -24.420 -32.667 1.00 60.06 84 SER A C 1
ATOM 649 O O . SER A 1 84 ? 10.514 -25.513 -33.110 1.00 60.06 84 SER A O 1
ATOM 651 N N . ALA A 1 85 ? 10.541 -24.000 -31.451 1.00 58.00 85 ALA A N 1
ATOM 652 C CA . ALA A 1 85 ? 11.449 -24.715 -30.549 1.00 58.00 85 ALA A CA 1
ATOM 653 C C . ALA A 1 85 ? 10.739 -25.590 -29.492 1.00 58.00 85 ALA A C 1
ATOM 655 O O . ALA A 1 85 ? 11.391 -26.090 -28.571 1.00 58.00 85 ALA A O 1
ATOM 656 N N . LYS A 1 86 ? 9.414 -25.775 -29.584 1.00 48.88 86 LYS A N 1
ATOM 657 C CA . LYS A 1 86 ? 8.651 -26.627 -28.660 1.00 48.88 86 LYS A CA 1
ATOM 658 C C . LYS A 1 86 ? 8.388 -28.007 -29.297 1.00 48.88 86 LYS A C 1
ATOM 660 O O . LYS A 1 86 ? 7.700 -28.039 -30.316 1.00 48.88 86 LYS A O 1
ATOM 665 N N . PRO A 1 87 ? 8.933 -29.114 -28.747 1.00 55.28 87 PRO A N 1
ATOM 666 C CA . PRO A 1 87 ? 8.603 -30.472 -29.187 1.00 55.28 87 PRO A CA 1
ATOM 667 C C . PRO A 1 87 ? 7.186 -30.894 -28.777 1.00 55.28 87 PRO A C 1
ATOM 669 O O . PRO A 1 87 ? 6.657 -30.342 -27.780 1.00 55.28 87 PRO A O 1
#

Foldseek 3Di:
DDDDDDDDDDPVLVVVLVVCVVVVVDVHSVRVVVVVVVVVVVVVVVVVVVVVVVVVVVVVDDDDPDDPVVVVVVVVVVVVVVVVPDD

Secondary structure (DSSP, 8-state):
-PPP------HHHHHHHHHHHHTTS-SSHHHHHHHHHHHHHHHHHHHHHHHHHHHHHHHT-PPPS--HHHHHHHHHHHHHHHHHT--

Mean predicted aligned error: 7.27 Å

Sequence (87 aa):
MSKNTSVSLGPHFQEFIEAQVAQGRYGSASDVIRAGLRMLEEHETKLDALRNALAEGEASGFAEDFDFEEFIAEMHDEQASRGSAKP

Nearest PDB structures (foldseek):
  3zpv-assembly1_B  TM=7.909E-01  e=6.188E+00  Drosophila melanogaster

Solvent-accessible surface area (backbone atoms only — not comparable to full-atom values): 5365 Å² total; per-residue (Å²): 132,90,80,89,77,90,82,91,74,58,72,71,58,50,55,51,44,52,51,42,33,74,70,64,78,32,96,40,64,69,50,51,52,51,51,53,51,50,53,49,50,54,49,52,53,52,51,52,52,49,51,52,53,50,52,51,49,65,71,71,54,81,87,73,90,80,52,67,70,61,51,54,50,51,54,50,53,52,51,56,53,59,63,71,71,62,132

Radius of gyration: 24.78 Å; Cα contacts (8 Å, |Δi|>4): 14; chains: 1; bounding box: 43×39×59 Å